Protein AF-A0A5F0D5I5-F1 (afdb_monomer)

InterPro domains:
  IPR010488 Zeta toxin domain [PF06414] (68-111)
  IPR027417 P-loop containing nucleoside triphosphate hydrolase [G3DSA:3.40.50.300] (44-145)
  IPR027417 P-loop containing nucleoside triphosphate hydrolase [SSF52540] (70-134)

Sequence (168 aa):
MTPDEMERHESHLSAFSRSGGSLRADAPNATVNNPAWFIDGDLTFERQQFHARVRAEFREEQPNVLTDRKAIVLAGPPGAGKSTVLSQVIAAAGGSADQWRVIDADHFKDVLLREAIADGTYCCTSPGVTMRSSRWVTMGRRVVVLVGGVIVTSGAACGRRLGRASSR

Solvent-accessible surface area (backbone atoms only — not comparable to full-atom values): 11153 Å² total; per-residue (Å²): 131,53,72,69,55,49,54,51,50,52,53,51,53,50,57,33,56,37,94,95,15,76,71,29,82,84,24,86,51,18,75,71,61,32,71,88,43,20,54,98,80,39,66,31,72,68,46,49,52,48,54,52,49,56,56,47,52,65,52,61,77,48,74,64,42,65,88,83,83,78,85,88,86,84,86,75,64,91,88,68,48,62,72,60,51,49,55,52,53,40,54,74,69,74,50,60,75,62,39,52,81,88,88,55,70,66,64,51,51,52,55,56,49,52,50,27,56,75,76,54,57,44,52,79,45,38,85,82,69,72,84,81,70,81,88,79,85,86,68,79,102,60,92,80,85,89,82,80,100,68,90,83,87,83,90,78,85,89,76,81,81,76,80,79,84,82,90,131

Secondary structure (DSSP, 8-state):
--HHHHHHHHHHHHHHHSTT-TTSTTSTTSGGG-TTTEETTEEPHHHHHHHHHHHHHHHHS-TT---S---------TTS-HHHHHHHHHHHTT--GGGS----HHHHHHHHHHHHHHSSTHHHH-TT-----------SS-----SSS------------PPPP---

Radius of gyration: 22.21 Å; Cα contacts (8 Å, |Δi|>4): 77; chains: 1; bounding box: 52×52×64 Å

pLDDT: mean 72.62, std 24.44, range [24.39, 96.69]

Organism: NCBI:txid1424661

Mean predicted aligned error: 14.27 Å

Structure (mmCIF, N/CA/C/O backbone):
data_AF-A0A5F0D5I5-F1
#
_entry.id   AF-A0A5F0D5I5-F1
#
loop_
_atom_site.group_PDB
_atom_site.id
_atom_site.type_symbol
_atom_site.label_atom_id
_atom_site.label_alt_id
_atom_site.label_comp_id
_atom_site.label_asym_id
_atom_site.label_entity_id
_atom_site.label_seq_id
_atom_site.pdbx_PDB_ins_code
_atom_site.Cartn_x
_atom_site.Cartn_y
_atom_site.Cartn_z
_atom_site.occupancy
_atom_site.B_iso_or_equiv
_atom_site.auth_seq_id
_atom_site.auth_comp_id
_atom_site.auth_asym_id
_atom_site.auth_atom_id
_atom_site.pdbx_PDB_model_num
ATOM 1 N N . MET A 1 1 ? 23.566 13.919 10.321 1.00 64.12 1 MET A N 1
ATOM 2 C CA . MET A 1 1 ? 23.524 14.436 8.947 1.00 64.12 1 MET A CA 1
ATOM 3 C C . MET A 1 1 ? 23.712 15.935 9.042 1.00 64.12 1 MET A C 1
ATOM 5 O O . MET A 1 1 ? 22.977 16.562 9.799 1.00 64.12 1 MET A O 1
ATOM 9 N N . THR A 1 2 ? 24.747 16.481 8.423 1.00 90.56 2 THR A N 1
ATOM 10 C CA . THR A 1 2 ? 24.987 17.928 8.396 1.00 90.56 2 THR A CA 1
ATOM 11 C C . THR A 1 2 ? 24.025 18.604 7.408 1.00 90.56 2 THR A C 1
ATOM 13 O O . THR A 1 2 ? 23.490 17.926 6.528 1.00 90.56 2 THR A O 1
ATOM 16 N N . PRO A 1 3 ? 23.792 19.922 7.519 1.00 86.06 3 PRO A N 1
ATOM 17 C CA . PRO A 1 3 ? 22.993 20.659 6.538 1.00 86.06 3 PRO A CA 1
ATOM 18 C C . PRO A 1 3 ? 23.479 20.454 5.091 1.00 86.06 3 PRO A C 1
ATOM 20 O O . PRO A 1 3 ? 22.668 20.197 4.208 1.00 86.06 3 PRO A O 1
ATOM 23 N N . ASP A 1 4 ? 24.795 20.433 4.868 1.00 85.69 4 ASP A N 1
ATOM 24 C CA . ASP A 1 4 ? 25.390 20.198 3.544 1.00 85.69 4 ASP A CA 1
ATOM 25 C C . ASP A 1 4 ? 25.133 18.774 3.018 1.00 85.69 4 ASP A C 1
ATOM 27 O O . ASP A 1 4 ? 24.964 18.554 1.817 1.00 85.69 4 ASP A O 1
ATOM 31 N N . GLU A 1 5 ? 25.108 17.775 3.908 1.00 85.69 5 GLU A N 1
ATOM 32 C CA . GLU A 1 5 ? 24.743 16.399 3.553 1.00 85.69 5 GLU A CA 1
ATOM 33 C C . GLU A 1 5 ? 23.262 16.298 3.173 1.00 85.69 5 GLU A C 1
ATOM 35 O O . GLU A 1 5 ? 22.931 15.588 2.220 1.00 85.69 5 GLU A O 1
ATOM 40 N N . MET A 1 6 ? 22.385 17.027 3.875 1.00 84.56 6 MET A N 1
ATOM 41 C CA . MET A 1 6 ? 20.960 17.112 3.542 1.00 84.56 6 MET A CA 1
ATOM 42 C C . MET A 1 6 ? 20.754 17.777 2.178 1.00 84.56 6 MET A C 1
ATOM 44 O O . MET A 1 6 ? 20.078 17.205 1.329 1.00 84.56 6 MET A O 1
ATOM 48 N N . GLU A 1 7 ? 21.397 18.917 1.920 1.00 87.56 7 GLU A N 1
ATOM 49 C CA . GLU A 1 7 ? 21.276 19.642 0.647 1.00 87.56 7 GLU A CA 1
ATOM 50 C C . GLU A 1 7 ? 21.795 18.815 -0.541 1.00 87.56 7 GLU A C 1
ATOM 52 O O . GLU A 1 7 ? 21.170 18.762 -1.607 1.00 87.56 7 GLU A O 1
ATOM 57 N N . ARG A 1 8 ? 22.907 18.089 -0.360 1.00 84.31 8 ARG A N 1
ATOM 58 C CA . ARG A 1 8 ? 23.405 17.140 -1.369 1.00 84.31 8 ARG A CA 1
ATOM 59 C C . ARG A 1 8 ? 22.439 15.983 -1.593 1.00 84.31 8 ARG A C 1
ATOM 61 O O . ARG A 1 8 ? 22.241 15.575 -2.739 1.00 84.31 8 ARG A O 1
ATOM 68 N N . HIS A 1 9 ? 21.854 15.442 -0.526 1.00 81.81 9 HIS A N 1
ATOM 69 C CA . HIS A 1 9 ? 20.882 14.357 -0.619 1.00 81.81 9 HIS A CA 1
ATOM 70 C C . HIS A 1 9 ? 19.618 14.801 -1.364 1.00 81.81 9 HIS A C 1
ATOM 72 O O . HIS A 1 9 ? 19.205 14.135 -2.314 1.00 81.81 9 HIS A O 1
ATOM 78 N N . GLU A 1 10 ? 19.061 15.957 -1.005 1.00 85.56 10 GLU A N 1
ATOM 79 C CA . GLU A 1 10 ? 17.908 16.559 -1.676 1.00 85.56 10 GLU A CA 1
ATOM 80 C C . GLU A 1 10 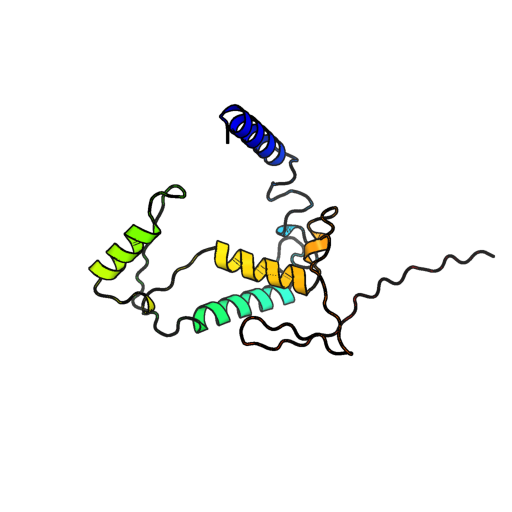? 18.200 16.851 -3.149 1.00 85.56 10 GLU A C 1
ATOM 82 O O . GLU A 1 10 ? 17.404 16.496 -4.020 1.00 85.56 10 GLU A O 1
ATOM 87 N N . SER A 1 11 ? 19.372 17.416 -3.452 1.00 84.81 11 SER A N 1
ATOM 88 C CA . SER A 1 11 ? 19.800 17.682 -4.829 1.00 84.81 11 SER A CA 1
ATOM 89 C C . SER A 1 11 ? 19.894 16.400 -5.661 1.00 84.81 11 SER A C 1
ATOM 91 O O . SER A 1 11 ? 19.421 16.366 -6.801 1.00 84.81 11 SER A O 1
ATOM 93 N N . HIS A 1 12 ? 20.443 15.318 -5.096 1.00 83.88 12 HIS A N 1
ATOM 94 C CA . HIS A 1 12 ? 20.491 14.012 -5.759 1.00 83.88 12 HIS A CA 1
ATOM 95 C C . HIS A 1 12 ? 19.097 13.414 -5.982 1.00 83.88 12 HIS A C 1
ATOM 97 O O . HIS A 1 12 ? 18.797 12.970 -7.091 1.00 83.88 12 HIS A O 1
ATOM 103 N N . LEU A 1 13 ? 18.227 13.418 -4.968 1.00 84.75 13 LEU A N 1
ATOM 104 C CA . LEU A 1 13 ? 16.860 12.905 -5.104 1.00 84.75 13 LEU A CA 1
ATOM 105 C C . LEU A 1 13 ? 16.042 13.717 -6.113 1.00 84.75 13 LEU A C 1
ATOM 107 O O . LEU A 1 13 ? 15.300 13.144 -6.915 1.00 84.75 13 LEU A O 1
ATOM 111 N N . SER A 1 14 ? 16.221 15.040 -6.121 1.00 83.94 14 SER A N 1
ATOM 112 C CA . SER A 1 14 ? 15.614 15.937 -7.103 1.00 83.94 14 SER A CA 1
ATOM 113 C C . SER A 1 14 ? 16.050 15.564 -8.518 1.00 83.94 14 SER A C 1
ATOM 115 O O . SER A 1 14 ? 15.203 15.419 -9.398 1.00 83.94 14 SER A O 1
ATOM 117 N N . ALA A 1 15 ? 17.346 15.316 -8.741 1.00 83.62 15 ALA A N 1
ATOM 118 C CA . ALA A 1 15 ? 17.860 14.899 -10.044 1.00 83.62 15 ALA A CA 1
ATOM 119 C C . ALA A 1 15 ? 17.232 13.582 -10.538 1.00 83.62 15 ALA A C 1
ATOM 121 O O . ALA A 1 15 ? 16.806 13.515 -11.690 1.00 83.62 15 ALA A O 1
ATOM 122 N N . PHE A 1 16 ? 17.094 12.571 -9.674 1.00 81.75 16 PHE A N 1
ATOM 123 C CA . PHE A 1 16 ? 16.455 11.296 -10.033 1.00 81.75 16 PHE A CA 1
ATOM 124 C C . PHE A 1 16 ? 14.938 11.387 -10.253 1.00 81.75 16 PHE A C 1
ATOM 126 O O . PHE A 1 16 ? 14.369 10.529 -10.929 1.00 81.75 16 PHE A O 1
ATOM 133 N N . SER A 1 17 ? 14.290 12.414 -9.700 1.00 81.75 17 SER A N 1
ATOM 134 C CA . SER A 1 17 ? 12.836 12.620 -9.783 1.00 81.75 17 SER A CA 1
ATOM 135 C C . SER A 1 17 ? 12.406 13.531 -10.945 1.00 81.75 17 SER A C 1
ATOM 137 O O . SER A 1 17 ? 11.215 13.615 -11.259 1.00 81.75 17 SER A O 1
ATOM 139 N N . ARG A 1 18 ? 13.353 14.228 -11.595 1.00 83.25 18 ARG A N 1
ATOM 140 C CA . ARG A 1 18 ? 13.094 15.080 -12.773 1.00 83.25 18 ARG A CA 1
ATOM 141 C C . ARG A 1 18 ? 12.584 14.265 -13.965 1.00 83.25 18 ARG A C 1
ATOM 143 O O . ARG A 1 18 ? 12.685 13.042 -13.995 1.00 83.25 18 ARG A O 1
ATOM 150 N N . SER A 1 19 ? 12.020 14.952 -14.960 1.00 73.12 19 SER A N 1
ATOM 151 C CA . SER A 1 19 ? 11.595 14.326 -16.222 1.00 73.12 19 SER A CA 1
ATOM 152 C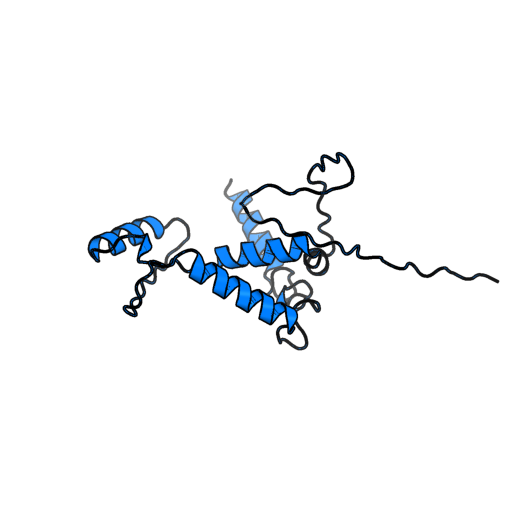 C . SER A 1 19 ? 12.753 13.545 -16.859 1.00 73.12 19 SER A C 1
ATOM 154 O O . SER A 1 19 ? 13.863 14.068 -16.949 1.00 73.12 19 SER A O 1
ATOM 156 N N . GLY A 1 20 ? 12.505 12.289 -17.244 1.00 72.62 20 GLY A N 1
ATOM 157 C CA . GLY A 1 20 ? 13.538 11.352 -17.711 1.00 72.62 20 GLY A CA 1
ATOM 158 C C . GLY A 1 20 ? 14.397 10.710 -16.608 1.00 72.62 20 GLY A C 1
ATOM 159 O O . GLY A 1 20 ? 15.278 9.911 -16.916 1.00 72.62 20 GLY A O 1
ATOM 160 N N . GLY A 1 21 ? 14.159 11.041 -15.336 1.00 78.62 21 GLY A N 1
ATOM 161 C CA . GLY A 1 21 ? 14.836 10.456 -14.180 1.00 78.62 21 GLY A CA 1
ATOM 162 C C . GLY A 1 21 ? 14.340 9.048 -13.826 1.00 78.62 21 GLY A C 1
ATOM 163 O O . GLY A 1 21 ? 13.209 8.668 -14.127 1.00 78.62 21 GLY A O 1
ATOM 164 N N . SER A 1 22 ? 15.193 8.262 -13.163 1.00 81.94 22 SER A N 1
ATOM 165 C CA . SER A 1 22 ? 14.977 6.831 -12.892 1.00 81.94 22 SER A CA 1
ATOM 166 C C . SER A 1 22 ? 13.993 6.510 -11.762 1.00 81.94 22 SER A C 1
ATOM 168 O O . SER A 1 22 ? 13.621 5.348 -11.609 1.00 81.94 22 SER A O 1
ATOM 170 N N . LEU A 1 23 ? 13.580 7.499 -10.959 1.00 82.88 23 LEU A N 1
ATOM 171 C CA . LEU A 1 23 ? 12.587 7.323 -9.886 1.00 82.88 23 LEU A CA 1
ATOM 172 C C . LEU A 1 23 ? 11.171 7.719 -10.313 1.00 82.88 23 LEU A C 1
ATOM 174 O O . LEU A 1 23 ? 10.266 7.827 -9.483 1.00 82.88 23 LEU A O 1
ATOM 178 N N . ARG A 1 24 ? 10.962 7.955 -11.606 1.00 84.25 24 ARG A N 1
ATOM 179 C CA . ARG A 1 24 ? 9.648 8.298 -12.125 1.00 84.25 24 ARG A CA 1
ATOM 180 C C . ARG A 1 24 ? 8.762 7.075 -12.347 1.00 84.25 24 ARG A C 1
ATOM 182 O O . ARG A 1 24 ? 9.232 5.994 -12.681 1.00 84.25 24 ARG A O 1
ATOM 189 N N . ALA A 1 25 ? 7.453 7.284 -12.219 1.00 81.00 25 ALA A N 1
ATOM 190 C CA . ALA A 1 25 ? 6.446 6.245 -12.439 1.00 81.00 25 ALA A CA 1
ATOM 191 C C . ALA A 1 25 ? 6.397 5.738 -13.894 1.00 81.00 25 ALA A C 1
ATOM 193 O O . ALA A 1 25 ? 5.967 4.616 -14.128 1.00 81.00 25 ALA A O 1
ATOM 194 N N . ASP A 1 26 ? 6.846 6.553 -14.849 1.00 82.06 26 ASP A N 1
ATOM 195 C CA . ASP A 1 26 ? 6.948 6.246 -16.278 1.00 82.06 26 ASP A CA 1
ATOM 196 C C . ASP A 1 26 ? 8.374 5.864 -16.717 1.00 82.06 26 ASP A C 1
ATOM 198 O O . ASP A 1 26 ? 8.620 5.656 -17.904 1.00 82.06 26 ASP A O 1
ATOM 202 N N . ALA A 1 27 ? 9.327 5.752 -15.783 1.00 84.88 27 ALA A N 1
ATOM 203 C CA . ALA A 1 27 ? 10.696 5.368 -16.108 1.00 84.88 27 ALA A CA 1
ATOM 204 C C . ALA A 1 27 ? 10.761 3.926 -16.661 1.00 84.88 27 ALA A C 1
ATOM 206 O O . ALA A 1 27 ? 9.961 3.078 -16.259 1.00 84.88 27 ALA A O 1
ATOM 207 N N . PRO A 1 28 ? 11.735 3.581 -17.526 1.00 83.06 28 PRO A N 1
ATOM 208 C CA . PRO A 1 28 ? 11.836 2.235 -18.108 1.00 83.06 28 PRO A CA 1
ATOM 209 C C . PRO A 1 28 ? 11.911 1.097 -17.077 1.00 83.06 28 PRO A C 1
ATOM 211 O O . PRO A 1 28 ? 11.488 -0.021 -17.347 1.00 83.06 28 PRO A O 1
ATOM 214 N N . ASN A 1 29 ? 12.444 1.387 -15.890 1.00 82.00 29 ASN A N 1
ATOM 215 C CA . ASN A 1 29 ? 12.595 0.472 -14.760 1.00 82.00 29 ASN A CA 1
ATOM 216 C C . ASN A 1 29 ? 11.433 0.539 -13.749 1.00 82.00 29 ASN A C 1
ATOM 218 O O . ASN A 1 29 ? 11.498 -0.100 -12.698 1.00 82.00 29 ASN A O 1
ATOM 222 N N . ALA A 1 30 ? 10.384 1.315 -14.027 1.00 86.12 30 ALA A N 1
ATOM 223 C CA . ALA A 1 30 ? 9.202 1.361 -13.181 1.00 86.12 30 ALA A CA 1
ATOM 224 C C . ALA A 1 30 ? 8.505 -0.008 -13.152 1.00 86.12 30 ALA A C 1
ATOM 226 O O . ALA A 1 30 ? 8.383 -0.686 -14.169 1.00 86.12 30 ALA A O 1
ATOM 227 N N . THR A 1 31 ? 7.985 -0.392 -11.985 1.00 87.31 31 THR A N 1
ATOM 228 C CA . THR A 1 31 ? 7.259 -1.656 -11.757 1.00 87.31 31 THR A CA 1
ATOM 229 C C . THR A 1 31 ? 6.152 -1.913 -12.783 1.00 87.31 31 THR A C 1
ATOM 231 O O . THR A 1 31 ? 5.965 -3.052 -13.203 1.00 87.31 31 THR A O 1
ATOM 234 N N . VAL A 1 32 ? 5.443 -0.861 -13.206 1.00 88.31 32 VAL A N 1
ATOM 235 C CA . VAL A 1 32 ? 4.355 -0.934 -14.200 1.00 88.31 32 VAL A CA 1
ATOM 236 C C . VAL A 1 32 ? 4.835 -1.302 -15.605 1.00 88.31 32 VAL A C 1
ATOM 238 O O . VAL A 1 32 ? 4.047 -1.775 -16.410 1.00 88.31 32 VAL A O 1
ATOM 241 N N . ASN A 1 33 ? 6.129 -1.135 -15.884 1.00 87.94 33 ASN A N 1
ATOM 242 C CA . ASN A 1 33 ? 6.753 -1.488 -17.155 1.00 87.94 33 ASN A CA 1
ATOM 243 C C . ASN A 1 33 ? 7.372 -2.896 -17.133 1.00 87.94 33 ASN A C 1
ATOM 245 O O . ASN A 1 33 ? 8.008 -3.298 -18.105 1.00 87.94 33 ASN A O 1
ATOM 249 N N . ASN A 1 34 ? 7.217 -3.663 -16.044 1.00 88.88 34 ASN A N 1
ATOM 250 C CA . ASN A 1 34 ? 7.701 -5.040 -15.989 1.00 88.88 34 ASN A CA 1
ATOM 251 C C . ASN A 1 34 ? 6.776 -5.969 -16.799 1.00 88.88 34 ASN A C 1
ATOM 253 O O . ASN A 1 34 ? 5.656 -6.227 -16.347 1.00 88.88 34 ASN A O 1
ATOM 257 N N . PRO A 1 35 ? 7.240 -6.558 -17.918 1.00 88.81 35 PRO A N 1
ATOM 258 C CA . PRO A 1 35 ? 6.405 -7.398 -18.776 1.00 88.81 35 PRO A CA 1
ATOM 259 C C . PRO A 1 35 ? 5.966 -8.713 -18.116 1.00 88.81 35 PRO A C 1
ATOM 261 O O . PRO A 1 35 ? 5.018 -9.345 -18.571 1.00 88.81 35 PRO A O 1
ATOM 264 N N . ALA A 1 36 ? 6.631 -9.146 -17.037 1.00 89.44 36 ALA A N 1
ATOM 265 C CA . ALA A 1 36 ? 6.183 -10.300 -16.257 1.00 89.44 36 ALA A CA 1
ATOM 266 C C . ALA A 1 36 ? 4.906 -9.997 -15.448 1.00 89.44 36 ALA A C 1
ATOM 268 O O . ALA A 1 36 ? 4.164 -10.907 -15.077 1.00 89.44 36 ALA A O 1
ATOM 269 N N . TRP A 1 37 ? 4.652 -8.722 -15.145 1.00 92.81 37 TRP A N 1
ATOM 270 C CA . TRP A 1 37 ? 3.558 -8.294 -14.273 1.00 92.81 37 TRP A CA 1
ATOM 271 C C . TRP A 1 37 ? 2.481 -7.504 -15.014 1.00 92.81 37 TRP A C 1
ATOM 273 O O . TRP A 1 37 ? 1.318 -7.582 -14.616 1.00 92.81 37 TRP A O 1
ATOM 283 N N . PHE A 1 38 ? 2.852 -6.784 -16.075 1.00 92.75 38 PHE A N 1
ATOM 284 C CA . PHE A 1 38 ? 1.967 -5.920 -16.849 1.00 92.75 38 PHE A CA 1
ATOM 285 C C . PHE A 1 38 ? 2.128 -6.142 -18.356 1.00 92.75 38 PHE A C 1
ATOM 287 O O . PHE A 1 38 ? 3.245 -6.265 -18.852 1.00 92.75 38 PHE A O 1
ATOM 294 N N . ILE A 1 39 ? 1.015 -6.150 -19.088 1.00 92.62 39 ILE A N 1
ATOM 295 C CA . ILE A 1 39 ? 0.961 -6.162 -20.555 1.00 92.62 39 ILE A CA 1
ATOM 296 C C . ILE A 1 39 ? -0.015 -5.061 -20.963 1.00 92.62 39 ILE A C 1
ATOM 298 O O . ILE A 1 39 ? -1.139 -5.037 -20.475 1.00 92.62 39 ILE A O 1
ATOM 302 N N . ASP A 1 40 ? 0.434 -4.125 -21.799 1.00 90.12 40 ASP A N 1
ATOM 303 C CA . ASP A 1 40 ? -0.365 -2.979 -22.263 1.00 90.12 40 ASP A CA 1
ATOM 304 C C . ASP A 1 40 ? -1.013 -2.152 -21.129 1.00 90.12 40 ASP A C 1
ATOM 306 O O . ASP A 1 40 ? -2.064 -1.541 -21.292 1.00 90.12 40 ASP A O 1
ATOM 310 N N . GLY A 1 41 ? -0.356 -2.111 -19.962 1.00 88.38 41 GLY A N 1
ATOM 311 C CA . GLY A 1 41 ? -0.824 -1.401 -18.764 1.00 88.38 41 GLY A CA 1
ATOM 312 C C . GLY A 1 41 ? -1.738 -2.222 -17.848 1.00 88.38 41 GLY A C 1
ATOM 313 O O . GLY A 1 41 ? -1.948 -1.830 -16.698 1.00 88.38 41 GLY A O 1
ATOM 314 N N . ASP A 1 42 ? -2.207 -3.384 -18.298 1.00 93.88 42 ASP A N 1
ATOM 315 C CA . ASP A 1 42 ? -3.039 -4.291 -17.516 1.00 93.88 42 ASP A CA 1
ATOM 316 C C . ASP A 1 42 ? -2.208 -5.355 -16.799 1.00 93.88 42 ASP A C 1
ATOM 318 O O . ASP A 1 42 ? -1.175 -5.812 -17.284 1.00 93.88 42 ASP A O 1
ATOM 322 N N . LEU A 1 43 ? -2.677 -5.792 -15.627 1.00 94.62 43 LEU A N 1
ATOM 323 C CA . LEU A 1 43 ? -2.043 -6.884 -14.890 1.00 94.62 43 LEU A CA 1
ATOM 324 C C . LEU A 1 43 ? -2.154 -8.198 -15.669 1.00 94.62 43 LEU A C 1
ATOM 326 O O . LEU A 1 43 ? -3.245 -8.574 -16.105 1.00 94.62 43 LEU A O 1
ATOM 330 N N . THR A 1 44 ? -1.068 -8.968 -15.719 1.00 94.25 44 THR A N 1
ATOM 331 C CA . THR A 1 44 ? -1.127 -10.357 -16.195 1.00 94.25 44 THR A CA 1
ATOM 332 C C . THR A 1 44 ? -2.072 -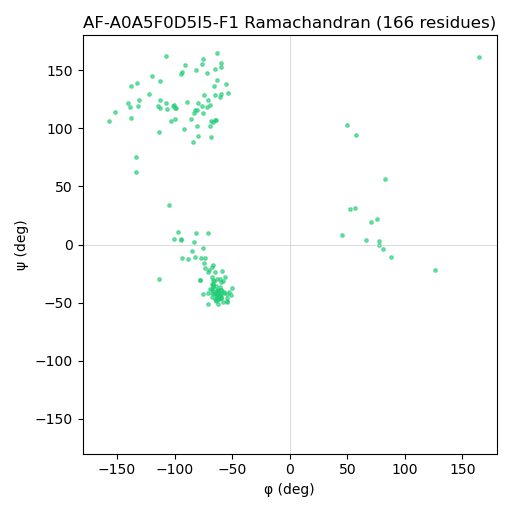11.187 -15.322 1.00 94.25 44 THR A C 1
ATOM 334 O O . THR A 1 44 ? -2.255 -10.911 -14.133 1.00 94.25 44 THR A O 1
ATOM 337 N N . PHE A 1 45 ? -2.671 -12.238 -15.888 1.00 95.44 45 PHE A N 1
ATOM 338 C CA . PHE A 1 45 ? -3.591 -13.115 -15.154 1.00 95.44 45 PHE A CA 1
ATOM 339 C C . PHE A 1 45 ? -2.964 -13.685 -13.869 1.00 95.44 45 PHE A C 1
ATOM 341 O O . PHE A 1 45 ? -3.587 -13.678 -12.807 1.00 95.44 45 PHE A O 1
ATOM 348 N N . GLU A 1 46 ? -1.704 -14.119 -13.938 1.00 92.56 46 GLU A N 1
ATOM 349 C CA . GLU A 1 46 ? -0.960 -14.622 -12.779 1.00 92.56 46 GLU A CA 1
ATOM 350 C C . GLU A 1 46 ? -0.795 -13.546 -11.701 1.00 92.56 46 GLU A C 1
ATOM 352 O O . GLU A 1 46 ? -1.042 -13.804 -10.519 1.00 92.56 46 GLU A O 1
ATOM 357 N N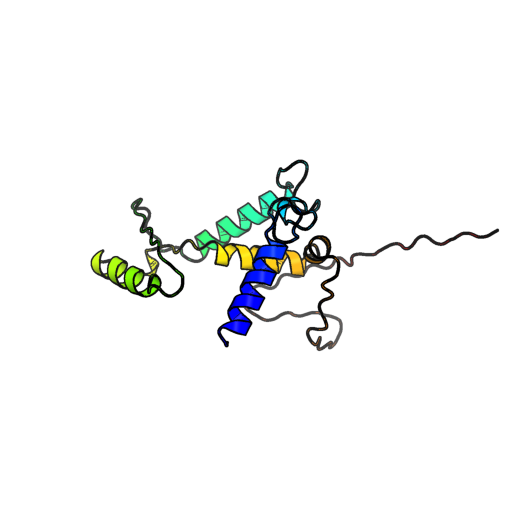 . ARG A 1 47 ? -0.471 -12.309 -12.098 1.00 94.44 47 ARG A N 1
ATOM 358 C CA . ARG A 1 47 ? -0.341 -11.189 -11.162 1.00 94.44 47 ARG A CA 1
ATOM 359 C C . ARG A 1 47 ? -1.681 -10.807 -10.533 1.00 94.44 47 ARG A C 1
ATOM 361 O O . ARG A 1 47 ? -1.724 -10.500 -9.341 1.00 94.44 47 ARG A O 1
ATOM 368 N N . GLN A 1 48 ? -2.781 -10.875 -11.284 1.00 96.19 48 GLN A N 1
ATOM 369 C CA . GLN A 1 48 ? -4.129 -10.666 -10.747 1.00 96.19 48 GLN A CA 1
ATOM 370 C C . GLN A 1 48 ? -4.486 -11.713 -9.688 1.00 96.19 48 GLN A C 1
ATOM 372 O O . GLN A 1 48 ? -4.973 -11.349 -8.613 1.00 96.19 48 GLN A O 1
ATOM 377 N N . GLN A 1 49 ? -4.210 -12.993 -9.958 1.00 96.56 49 GLN A N 1
ATOM 378 C CA . GLN A 1 49 ? -4.432 -14.070 -8.992 1.00 96.56 49 GLN A CA 1
ATOM 379 C C . GLN A 1 49 ? -3.569 -13.903 -7.742 1.00 96.56 49 GLN A C 1
ATOM 381 O O . GLN A 1 49 ? -4.072 -14.037 -6.626 1.00 96.56 49 GLN A O 1
ATOM 386 N N . PHE A 1 50 ? -2.296 -13.537 -7.905 1.00 95.06 50 PHE A N 1
ATOM 387 C CA . PHE A 1 50 ? -1.423 -13.217 -6.779 1.00 95.06 50 PHE A CA 1
ATOM 388 C C . PHE A 1 50 ? -1.989 -12.072 -5.932 1.00 95.06 50 PHE A C 1
ATOM 390 O O . PHE A 1 50 ? -2.148 -12.222 -4.723 1.00 95.06 50 PHE A O 1
ATOM 397 N N . HIS A 1 51 ? -2.384 -10.955 -6.551 1.00 95.38 51 HIS A N 1
ATOM 398 C CA . HIS A 1 51 ? -3.000 -9.844 -5.825 1.00 95.38 51 HIS A CA 1
ATOM 399 C C . HIS A 1 51 ? -4.301 -10.266 -5.119 1.00 95.38 51 HIS A C 1
ATOM 401 O O . HIS A 1 51 ? -4.588 -9.788 -4.022 1.00 95.38 51 HIS A O 1
ATOM 407 N N . ALA A 1 52 ? -5.104 -11.147 -5.725 1.00 96.69 52 ALA A N 1
ATOM 408 C CA . ALA A 1 52 ? -6.311 -11.681 -5.098 1.00 96.69 52 ALA A CA 1
ATOM 409 C C . ALA A 1 52 ? -5.992 -12.518 -3.853 1.00 96.69 52 ALA A C 1
ATOM 411 O O . ALA A 1 52 ? -6.650 -12.324 -2.829 1.00 96.69 52 ALA A O 1
ATOM 412 N N . ARG A 1 53 ? -4.960 -13.367 -3.924 1.00 96.44 53 ARG A N 1
ATOM 413 C CA . ARG A 1 53 ? -4.464 -14.168 -2.800 1.00 96.44 53 ARG A CA 1
ATOM 414 C C . ARG A 1 53 ? -3.951 -13.292 -1.658 1.00 96.44 53 ARG A C 1
ATOM 416 O O . ARG A 1 53 ? -4.459 -13.416 -0.553 1.00 96.44 53 ARG A O 1
ATOM 423 N N . VAL A 1 54 ? -3.074 -12.325 -1.939 1.00 95.12 54 VAL A N 1
ATOM 424 C CA . VAL A 1 54 ? -2.549 -11.388 -0.922 1.00 95.12 54 VAL A CA 1
ATOM 425 C C . VAL A 1 54 ? -3.681 -10.635 -0.217 1.00 95.12 54 VAL A C 1
ATOM 427 O O . VAL A 1 54 ? -3.667 -10.458 0.998 1.00 95.12 54 VAL A O 1
ATOM 430 N N . ARG A 1 55 ? -4.711 -10.207 -0.962 1.00 94.31 55 ARG A N 1
ATOM 431 C CA . ARG A 1 55 ? -5.892 -9.569 -0.360 1.00 94.31 55 ARG A CA 1
ATOM 432 C C . ARG A 1 55 ? -6.709 -10.523 0.509 1.00 94.31 55 ARG A C 1
ATOM 434 O O . ARG A 1 55 ? -7.353 -10.049 1.438 1.00 94.31 55 ARG A O 1
ATOM 441 N N . ALA A 1 56 ? -6.786 -11.805 0.161 1.00 94.62 56 ALA A N 1
ATOM 442 C CA . ALA A 1 56 ? -7.498 -12.801 0.956 1.00 94.62 56 ALA A CA 1
ATOM 443 C C . ALA A 1 56 ? -6.744 -13.089 2.259 1.00 94.62 56 ALA A C 1
ATOM 445 O O . ALA A 1 56 ? -7.322 -12.893 3.322 1.00 94.62 56 ALA A O 1
ATOM 446 N N . GLU A 1 57 ? -5.447 -13.391 2.170 1.00 93.88 57 GLU A N 1
ATOM 447 C CA . GLU A 1 57 ? -4.561 -13.632 3.317 1.00 93.88 57 GLU A CA 1
ATOM 448 C C . GLU A 1 57 ? -4.595 -12.454 4.303 1.00 93.88 57 GLU A C 1
ATOM 450 O O . GLU A 1 57 ? -4.898 -12.633 5.479 1.00 93.88 57 GLU A O 1
ATOM 455 N N . PHE A 1 58 ? -4.453 -11.219 3.809 1.00 92.44 58 PHE A N 1
ATOM 456 C CA . PHE A 1 58 ? -4.549 -10.014 4.642 1.00 92.44 58 PHE A CA 1
ATOM 457 C C . PHE A 1 58 ? -5.895 -9.875 5.379 1.00 92.44 58 PHE A C 1
ATOM 459 O O . PHE A 1 58 ? -5.975 -9.300 6.465 1.00 92.44 58 PHE A O 1
ATOM 466 N N . ARG A 1 59 ? -6.993 -10.372 4.793 1.00 90.56 59 ARG A N 1
ATOM 467 C CA . ARG A 1 59 ? -8.299 -10.371 5.468 1.00 90.56 59 ARG A CA 1
ATOM 468 C C . ARG A 1 59 ? -8.419 -11.484 6.505 1.00 90.56 59 ARG A C 1
ATOM 470 O O . ARG A 1 59 ? -9.153 -11.290 7.472 1.00 90.56 59 ARG A O 1
ATOM 477 N N . GLU A 1 60 ? -7.749 -12.608 6.296 1.00 91.44 60 GLU A N 1
ATOM 478 C CA . GLU A 1 60 ? -7.769 -13.774 7.182 1.00 91.44 60 GLU A CA 1
ATOM 479 C C . GLU A 1 60 ? -6.885 -13.580 8.420 1.00 91.44 60 GLU A C 1
ATOM 481 O O . GLU A 1 60 ? -7.247 -14.051 9.494 1.00 91.44 60 GLU A O 1
ATOM 486 N N . GLU A 1 61 ? -5.793 -12.814 8.316 1.00 88.81 61 GLU A N 1
ATOM 487 C CA . GLU A 1 61 ? -4.887 -12.490 9.434 1.00 88.81 61 GLU A CA 1
ATOM 488 C C . GLU A 1 61 ? -5.570 -11.767 10.608 1.00 88.81 61 GLU A C 1
ATOM 490 O O . GLU A 1 61 ? -5.075 -11.793 11.734 1.00 88.81 61 GLU A O 1
ATOM 495 N N . GLN A 1 62 ? -6.705 -11.104 10.365 1.00 85.06 62 GLN A N 1
ATOM 496 C CA . GLN A 1 62 ? -7.433 -10.331 11.375 1.00 85.06 62 GLN A CA 1
ATOM 497 C C . GLN A 1 62 ? -8.933 -10.660 11.326 1.00 85.06 62 GLN A C 1
ATOM 499 O O . GLN A 1 62 ? -9.716 -9.856 10.809 1.00 85.06 62 GLN A O 1
ATOM 504 N N . PRO A 1 63 ? -9.361 -11.831 11.829 1.00 84.69 63 PRO A N 1
ATOM 505 C CA . PRO A 1 63 ? -10.741 -12.299 11.687 1.00 84.69 63 PRO A CA 1
ATOM 506 C C . PRO A 1 63 ? -11.742 -11.549 12.581 1.00 84.69 63 PRO A C 1
ATOM 508 O O . PRO A 1 63 ? -12.934 -11.546 12.287 1.00 84.69 63 PRO A O 1
ATOM 511 N N . ASN A 1 64 ? -11.273 -10.882 13.640 1.00 87.81 64 ASN A N 1
ATOM 512 C CA . ASN A 1 64 ? -12.120 -10.211 14.637 1.00 87.81 64 ASN A CA 1
ATOM 513 C C . ASN A 1 64 ? -12.577 -8.798 14.227 1.00 87.81 64 ASN A C 1
ATOM 515 O O . ASN A 1 64 ? -13.253 -8.118 15.001 1.00 87.81 64 ASN A O 1
ATOM 519 N N . VAL A 1 65 ? -12.208 -8.340 13.027 1.00 88.06 65 VAL A N 1
ATOM 520 C CA . VAL A 1 65 ? -12.500 -6.982 12.554 1.00 88.06 65 VAL A CA 1
ATOM 521 C C . VAL A 1 65 ? -14.005 -6.782 12.394 1.00 88.06 65 VAL A C 1
ATOM 523 O O . VAL A 1 65 ? -14.686 -7.554 11.715 1.00 88.06 65 VAL A O 1
ATOM 526 N N . LEU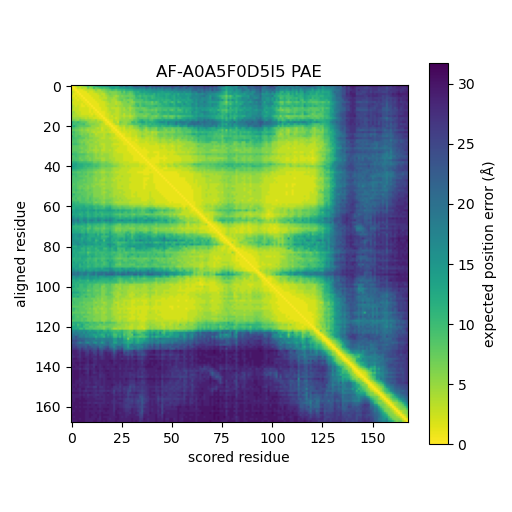 A 1 66 ? -14.526 -5.708 12.988 1.00 86.31 66 LEU A N 1
ATOM 527 C CA . LEU A 1 66 ? -15.947 -5.381 12.918 1.00 86.31 66 LEU A CA 1
ATOM 528 C C . LEU A 1 66 ? -16.343 -4.894 11.516 1.00 86.31 66 LEU A C 1
ATOM 530 O O . LEU A 1 66 ? -15.585 -4.233 10.810 1.00 86.31 66 LEU A O 1
ATOM 534 N N . THR A 1 67 ? -17.578 -5.195 11.114 1.00 83.75 67 THR A N 1
ATOM 535 C CA . THR A 1 67 ? -18.167 -4.798 9.819 1.00 83.75 67 THR A CA 1
ATOM 536 C C . THR A 1 67 ? -19.175 -3.652 9.964 1.00 83.75 67 THR A C 1
ATOM 538 O O . THR A 1 67 ? -20.141 -3.542 9.213 1.00 83.75 67 THR A O 1
ATOM 541 N N . ASP A 1 68 ? -18.930 -2.747 10.911 1.00 84.62 68 ASP A N 1
ATOM 542 C CA . ASP A 1 68 ? -19.803 -1.611 11.238 1.00 84.62 68 ASP A CA 1
ATOM 543 C C . ASP A 1 68 ? -19.643 -0.396 10.295 1.00 84.62 68 ASP A C 1
ATOM 545 O O . ASP A 1 68 ? -20.216 0.666 10.540 1.00 84.62 68 ASP A O 1
ATOM 549 N N . ARG A 1 69 ? -18.903 -0.571 9.187 1.00 84.06 69 ARG A N 1
ATOM 550 C CA . ARG A 1 69 ? -18.640 0.425 8.127 1.00 84.06 69 ARG A CA 1
ATOM 551 C C . ARG A 1 69 ? -18.008 1.728 8.633 1.00 84.06 69 ARG A C 1
ATOM 553 O O . ARG A 1 69 ? -18.219 2.783 8.035 1.00 84.06 69 ARG A O 1
ATOM 560 N N . LYS A 1 70 ? -17.208 1.665 9.697 1.00 86.50 70 LYS A N 1
ATOM 561 C CA . LYS A 1 70 ? -16.425 2.807 10.182 1.00 86.50 70 LYS A CA 1
ATOM 562 C C . LYS A 1 70 ? -15.009 2.793 9.616 1.00 86.50 70 LYS A C 1
ATOM 564 O O . LYS A 1 70 ? -14.416 1.740 9.405 1.00 86.50 70 LYS A O 1
ATOM 569 N N . ALA A 1 71 ? -14.460 3.983 9.395 1.00 87.94 71 ALA A N 1
ATOM 570 C CA . ALA A 1 71 ? -13.078 4.166 8.976 1.00 87.94 71 ALA A CA 1
ATOM 571 C C . ALA A 1 71 ? -12.455 5.340 9.732 1.00 87.94 71 ALA A C 1
ATOM 573 O O . ALA A 1 71 ? -13.070 6.396 9.873 1.00 87.94 71 ALA A O 1
ATOM 574 N N . ILE A 1 72 ? -11.221 5.150 10.195 1.00 87.00 72 ILE A N 1
ATOM 575 C CA . ILE A 1 72 ? -10.388 6.201 10.781 1.00 87.00 72 ILE A CA 1
ATOM 576 C C . ILE A 1 72 ? -9.299 6.509 9.758 1.00 87.00 72 ILE A C 1
ATOM 578 O O . ILE A 1 72 ? -8.538 5.622 9.375 1.00 87.00 72 ILE A O 1
ATOM 582 N N . VAL A 1 73 ? -9.224 7.762 9.312 1.00 88.44 73 VAL A N 1
ATOM 583 C CA . VAL A 1 73 ? -8.203 8.219 8.363 1.00 88.44 73 VAL A CA 1
ATOM 584 C C . VAL A 1 73 ? -7.308 9.223 9.073 1.00 88.44 73 VAL A C 1
ATOM 586 O O . VAL A 1 73 ? -7.778 10.260 9.535 1.00 88.44 73 VAL A O 1
ATOM 589 N N . LEU A 1 74 ? -6.016 8.911 9.164 1.00 86.94 74 LEU A N 1
ATOM 590 C CA . LEU A 1 74 ? -5.015 9.780 9.778 1.00 86.94 74 LEU A CA 1
ATOM 591 C C . LEU A 1 74 ? -4.047 10.280 8.711 1.00 86.94 74 LEU A C 1
ATOM 593 O O . LEU A 1 74 ? -3.402 9.491 8.024 1.00 86.94 74 LEU A O 1
ATOM 597 N N . ALA A 1 75 ? -3.912 11.599 8.614 1.00 86.19 75 ALA A N 1
ATOM 598 C CA . ALA A 1 75 ? -2.959 12.260 7.734 1.00 86.19 75 ALA A CA 1
ATOM 599 C C . ALA A 1 75 ? -1.996 13.117 8.560 1.00 86.19 75 ALA A C 1
ATOM 601 O O . ALA A 1 75 ? -2.365 13.687 9.583 1.00 86.19 75 ALA A O 1
ATOM 602 N N . GLY A 1 76 ? -0.741 13.192 8.128 1.00 82.62 76 GLY A N 1
ATOM 603 C CA . GLY A 1 76 ? 0.280 14.006 8.781 1.00 82.62 76 GLY A CA 1
ATOM 604 C C . GLY A 1 76 ? 1.689 13.621 8.335 1.00 82.62 76 GLY A C 1
ATOM 605 O O . GLY A 1 76 ? 1.878 12.507 7.827 1.00 82.62 76 GLY A O 1
ATOM 606 N N . PRO A 1 77 ? 2.687 14.495 8.539 1.00 82.19 77 PRO A N 1
ATOM 607 C CA . PRO A 1 77 ? 4.067 14.207 8.168 1.00 82.19 77 PRO A CA 1
ATOM 608 C C . PRO A 1 77 ? 4.607 12.960 8.899 1.00 82.19 77 PRO A C 1
ATOM 610 O O . PRO A 1 77 ? 4.063 12.546 9.938 1.00 82.19 77 PRO A O 1
ATOM 613 N N . PRO A 1 78 ? 5.629 12.280 8.352 1.00 78.06 78 PRO A N 1
ATOM 614 C CA . PRO A 1 78 ? 6.305 11.198 9.067 1.00 78.06 78 PRO A CA 1
ATOM 615 C C . PRO A 1 78 ? 6.804 11.713 10.426 1.00 78.06 78 PRO A C 1
ATOM 617 O O . PRO A 1 78 ? 7.247 12.850 10.540 1.00 78.06 78 PRO A O 1
ATOM 620 N N . GLY A 1 79 ? 6.652 10.909 11.479 1.00 76.44 79 GLY A N 1
ATOM 621 C CA . GLY A 1 79 ? 7.010 11.318 12.844 1.00 76.44 79 GLY A CA 1
ATOM 622 C C . GLY A 1 79 ? 5.981 12.188 13.585 1.00 76.44 79 GLY A C 1
ATOM 623 O O . GLY A 1 79 ? 6.151 12.409 14.776 1.00 76.44 79 GLY A O 1
ATOM 624 N N . ALA A 1 80 ? 4.868 12.601 12.963 1.00 82.69 80 ALA A N 1
ATOM 625 C CA . ALA A 1 80 ? 3.828 13.422 13.612 1.00 82.69 80 ALA A CA 1
ATOM 626 C C . ALA A 1 80 ? 2.976 12.699 14.684 1.00 82.69 80 ALA A C 1
ATOM 628 O O . ALA A 1 80 ? 1.943 13.212 15.100 1.00 82.69 80 ALA A O 1
ATOM 629 N N . GLY A 1 81 ? 3.349 11.481 15.096 1.00 82.75 81 GLY A N 1
ATOM 630 C CA . GLY A 1 81 ? 2.631 10.742 16.143 1.00 82.75 81 GLY A CA 1
ATOM 631 C C . GLY A 1 81 ? 1.302 10.107 15.715 1.00 82.75 81 GLY A C 1
ATOM 632 O O . GLY A 1 81 ? 0.478 9.796 16.570 1.00 82.75 81 GLY A O 1
ATOM 633 N N . LYS A 1 82 ? 1.086 9.869 14.412 1.00 86.81 82 LYS A N 1
ATOM 634 C CA . LYS A 1 82 ? -0.151 9.254 13.881 1.00 86.81 82 LYS A CA 1
ATOM 635 C C . LYS A 1 82 ? -0.523 7.949 14.601 1.00 86.81 82 LYS A C 1
ATOM 637 O O . LYS A 1 82 ? -1.676 7.775 14.976 1.00 86.81 82 LYS A O 1
ATOM 642 N N . SER A 1 83 ? 0.448 7.071 14.861 1.00 83.19 83 SER A N 1
ATOM 643 C CA . SER A 1 83 ? 0.213 5.808 15.576 1.00 83.19 83 SER A CA 1
ATOM 644 C C . SER A 1 83 ? -0.258 6.023 17.018 1.00 83.19 83 SER A C 1
ATOM 646 O O . SER A 1 83 ? -1.109 5.286 17.501 1.00 83.19 83 SER A O 1
ATOM 648 N N . THR A 1 84 ? 0.240 7.062 17.693 1.00 85.44 84 THR A N 1
ATOM 649 C CA . THR A 1 84 ? -0.195 7.423 19.050 1.00 85.44 84 THR A CA 1
ATOM 650 C C . THR A 1 84 ? -1.642 7.907 19.053 1.00 85.44 84 THR A C 1
ATOM 652 O O . THR A 1 84 ? -2.438 7.471 19.883 1.00 85.44 84 THR A O 1
ATOM 655 N N . VAL A 1 85 ? -2.000 8.770 18.098 1.00 86.62 85 VAL A N 1
ATOM 656 C CA . VAL A 1 85 ? -3.373 9.271 17.940 1.00 86.62 85 VAL A CA 1
ATOM 657 C C . VAL A 1 85 ? -4.333 8.130 17.603 1.00 86.62 85 VAL A C 1
ATOM 659 O O . VAL A 1 85 ? -5.416 8.065 18.176 1.00 86.62 85 VAL A O 1
ATOM 662 N N . LEU A 1 86 ? -3.930 7.191 16.739 1.00 87.25 86 LEU A N 1
ATOM 663 C CA . LEU A 1 86 ? -4.744 6.021 16.397 1.00 87.25 86 LEU A CA 1
ATOM 664 C C . LEU A 1 86 ? -5.164 5.236 17.645 1.00 87.25 86 LEU A C 1
ATOM 666 O O . LEU A 1 86 ? -6.350 4.968 17.826 1.00 87.25 86 LEU A O 1
ATOM 670 N N . SER A 1 87 ? -4.212 4.923 18.527 1.00 85.56 87 SER A N 1
ATOM 671 C CA . SER A 1 87 ? -4.485 4.191 19.768 1.00 85.56 87 SER A CA 1
ATOM 672 C C . SER A 1 87 ? -5.472 4.927 20.677 1.00 85.56 87 SER A C 1
ATOM 674 O O . SER A 1 87 ? -6.350 4.303 21.269 1.00 85.56 87 SER A O 1
ATOM 676 N N . GLN A 1 88 ? -5.368 6.257 20.762 1.00 87.94 88 GLN A N 1
ATOM 677 C CA . GLN A 1 88 ? -6.289 7.081 21.551 1.00 87.94 88 GLN A CA 1
ATOM 678 C C . GLN A 1 88 ? -7.702 7.095 20.957 1.00 87.94 88 GLN A C 1
ATOM 680 O O . GLN A 1 88 ? -8.674 6.981 21.700 1.00 87.94 88 GLN A O 1
ATOM 685 N N . VAL A 1 89 ? -7.826 7.195 19.629 1.00 87.38 89 VAL A N 1
ATOM 686 C CA . VAL A 1 89 ? -9.126 7.182 18.939 1.00 87.38 89 VAL A CA 1
ATOM 687 C C . VAL A 1 89 ? -9.816 5.825 19.094 1.00 87.38 89 VAL A C 1
ATOM 689 O O . VAL A 1 89 ? -11.010 5.786 19.378 1.00 87.38 89 VAL A O 1
ATOM 692 N N . ILE A 1 90 ? -9.075 4.719 18.971 1.00 87.81 90 ILE A N 1
ATOM 693 C CA . ILE A 1 90 ? -9.611 3.366 19.190 1.00 87.81 90 ILE A CA 1
ATOM 694 C C . ILE A 1 90 ? -10.117 3.212 20.630 1.00 87.81 90 ILE A C 1
ATOM 696 O O . ILE A 1 90 ? -11.244 2.761 20.837 1.00 87.81 90 ILE A O 1
ATOM 700 N N . ALA A 1 91 ? -9.322 3.647 21.615 1.00 85.62 91 ALA A N 1
ATOM 701 C CA . ALA A 1 91 ? -9.709 3.596 23.023 1.00 85.62 91 ALA A CA 1
ATOM 702 C C . ALA A 1 91 ? -10.962 4.445 23.309 1.00 85.62 91 ALA A C 1
ATOM 704 O O . ALA A 1 91 ? -11.873 3.989 23.997 1.00 85.62 91 ALA A O 1
ATOM 705 N N . ALA A 1 92 ? -11.045 5.652 22.740 1.00 84.25 92 ALA A N 1
ATOM 706 C CA . ALA A 1 92 ? -12.208 6.529 22.879 1.00 84.25 92 ALA A CA 1
ATOM 707 C C . ALA A 1 92 ? -13.471 5.964 22.205 1.00 84.25 92 ALA A C 1
ATOM 709 O O . ALA A 1 92 ? -14.580 6.210 22.675 1.00 84.25 92 ALA A O 1
ATOM 710 N N . ALA A 1 93 ? -13.317 5.184 21.131 1.00 80.06 93 ALA A N 1
ATOM 711 C CA . ALA A 1 93 ? -14.417 4.498 20.457 1.00 80.06 93 ALA A CA 1
ATOM 712 C C . ALA A 1 93 ? -14.939 3.264 21.224 1.00 80.06 93 ALA A C 1
ATOM 714 O O . ALA A 1 93 ? -15.900 2.641 20.774 1.00 80.06 93 ALA A O 1
ATOM 715 N N . GLY A 1 94 ? -14.329 2.909 22.364 1.00 74.19 94 GLY A N 1
ATOM 716 C CA . GLY A 1 94 ? -14.744 1.778 23.198 1.00 74.19 94 GLY A CA 1
ATOM 717 C C . GLY A 1 94 ? -14.465 0.406 22.578 1.00 74.19 94 GLY A C 1
ATOM 718 O O . GLY A 1 94 ? -15.087 -0.574 22.983 1.00 74.19 94 GLY A O 1
ATOM 719 N N . GLY A 1 95 ? -13.566 0.337 21.591 1.00 75.00 95 GLY A N 1
ATOM 720 C CA . GLY A 1 95 ? -13.177 -0.901 20.915 1.00 75.00 95 GLY A CA 1
ATOM 721 C C . GLY A 1 95 ? -11.771 -1.368 21.290 1.00 75.00 95 GLY A C 1
ATOM 722 O O . GLY A 1 95 ? -10.950 -0.596 21.789 1.00 75.00 95 GLY A O 1
ATOM 723 N N . SER A 1 96 ? -11.478 -2.637 21.021 1.00 83.12 96 SER A N 1
ATOM 724 C CA . SER A 1 96 ? -10.128 -3.201 21.107 1.00 83.12 96 SER A CA 1
ATOM 725 C C . SER A 1 96 ? -9.403 -3.090 19.762 1.00 83.12 96 SER A C 1
ATOM 727 O O . SER A 1 96 ? -10.026 -3.007 18.707 1.00 83.12 96 SER A O 1
ATOM 729 N N . ALA A 1 97 ? -8.068 -3.064 19.769 1.00 82.88 97 ALA A N 1
ATOM 730 C CA . ALA A 1 97 ? -7.287 -2.877 18.541 1.00 82.88 97 ALA A CA 1
ATOM 731 C C . ALA A 1 97 ? -7.521 -3.983 17.492 1.00 82.88 97 ALA A C 1
ATOM 733 O O . ALA A 1 97 ? -7.464 -3.702 16.301 1.00 82.88 97 ALA A O 1
ATOM 734 N N . ASP A 1 98 ? -7.836 -5.211 17.914 1.00 86.44 98 ASP A N 1
ATOM 735 C CA . ASP A 1 98 ? -8.116 -6.355 17.034 1.00 86.44 98 ASP A CA 1
ATOM 736 C C . ASP A 1 98 ? -9.478 -6.279 16.322 1.00 86.44 98 ASP A C 1
ATOM 738 O O . ASP A 1 98 ? -9.726 -7.026 15.376 1.00 86.44 98 ASP A O 1
ATOM 742 N N . GLN A 1 99 ? -10.342 -5.346 16.732 1.00 89.00 99 GLN A N 1
ATOM 743 C CA . GLN A 1 99 ? -11.597 -5.031 16.044 1.00 89.00 99 GLN A CA 1
ATOM 744 C C . GLN A 1 99 ? -11.402 -4.081 14.856 1.00 89.00 99 GLN A C 1
ATOM 746 O O . GLN A 1 99 ? -12.327 -3.897 14.061 1.00 89.00 99 GLN A O 1
ATOM 751 N N . TRP A 1 100 ? -10.212 -3.487 14.721 1.00 88.31 100 TRP A N 1
ATOM 752 C CA . TRP A 1 100 ? -9.866 -2.547 13.662 1.00 88.31 100 TRP A CA 1
ATOM 753 C C . TRP A 1 100 ? -8.826 -3.145 12.727 1.00 88.31 100 TRP A C 1
ATOM 755 O O . TRP A 1 100 ? -7.863 -3.774 13.157 1.00 88.31 100 TRP A O 1
ATOM 765 N N . ARG A 1 101 ? -8.982 -2.880 11.428 1.00 90.00 101 ARG A N 1
ATOM 766 C CA . ARG A 1 101 ? -7.988 -3.251 10.421 1.00 90.00 101 ARG A CA 1
ATOM 767 C C . ARG A 1 101 ? -7.150 -2.053 10.024 1.00 90.00 101 ARG A C 1
ATOM 769 O O . ARG A 1 101 ? -7.670 -1.087 9.469 1.00 90.00 101 ARG A O 1
ATOM 776 N N . VAL A 1 102 ? -5.846 -2.144 10.255 1.00 89.25 102 VAL A N 1
ATOM 777 C CA . VAL A 1 102 ? -4.890 -1.140 9.778 1.00 89.25 102 VAL A CA 1
ATOM 778 C C . VAL A 1 102 ? -4.591 -1.410 8.310 1.00 89.25 102 VAL A C 1
ATOM 780 O O . VAL A 1 102 ? -4.042 -2.453 7.971 1.00 89.25 102 VAL A O 1
ATOM 783 N N . ILE A 1 103 ? -4.955 -0.472 7.437 1.00 89.88 103 ILE A N 1
ATOM 784 C CA . ILE A 1 103 ? -4.621 -0.527 6.012 1.00 89.88 103 ILE A CA 1
ATOM 785 C C . ILE A 1 103 ? -3.415 0.378 5.780 1.00 89.88 103 ILE A C 1
ATOM 787 O O . ILE A 1 103 ? -3.538 1.601 5.819 1.00 89.88 103 ILE A O 1
ATOM 791 N N . ASP A 1 104 ? -2.263 -0.236 5.525 1.00 86.88 104 ASP A N 1
ATOM 792 C CA . ASP A 1 104 ? -1.020 0.447 5.175 1.00 86.88 104 ASP A CA 1
ATOM 793 C C . ASP A 1 104 ? -0.515 -0.066 3.821 1.00 86.88 104 ASP A C 1
ATOM 795 O O . ASP A 1 104 ? -0.423 -1.272 3.591 1.00 86.88 104 ASP A O 1
ATOM 799 N N . ALA A 1 105 ? -0.200 0.852 2.908 1.00 87.62 105 ALA A N 1
ATOM 800 C CA . ALA A 1 105 ? 0.329 0.511 1.594 1.00 87.62 105 ALA A CA 1
ATOM 801 C C . ALA A 1 105 ? 1.719 -0.133 1.686 1.00 87.62 105 ALA A C 1
ATOM 803 O O . ALA A 1 105 ? 2.051 -0.974 0.848 1.00 87.62 105 ALA A O 1
ATOM 804 N N . ASP A 1 106 ? 2.519 0.238 2.689 1.00 87.62 106 ASP A N 1
ATOM 805 C CA . ASP A 1 106 ? 3.885 -0.266 2.836 1.00 87.62 106 ASP A CA 1
ATOM 806 C C . ASP A 1 106 ? 3.901 -1.763 3.175 1.00 87.62 106 ASP A C 1
ATOM 808 O O . ASP A 1 106 ? 4.703 -2.506 2.610 1.00 87.62 106 ASP A O 1
ATOM 812 N N . HIS A 1 107 ? 2.915 -2.246 3.939 1.00 90.19 107 HIS A N 1
ATOM 813 C CA . HIS A 1 107 ? 2.716 -3.679 4.173 1.00 90.19 107 HIS A CA 1
ATOM 814 C C . HIS A 1 107 ? 2.593 -4.473 2.861 1.00 90.19 107 HIS A C 1
ATOM 816 O O . HIS A 1 107 ? 3.241 -5.504 2.672 1.00 90.19 107 HIS A O 1
ATOM 822 N N . PHE A 1 108 ? 1.789 -3.978 1.915 1.00 92.56 108 PHE A N 1
ATOM 823 C CA . PHE A 1 108 ? 1.622 -4.643 0.624 1.00 92.56 108 PHE A CA 1
ATOM 824 C C . PHE A 1 108 ? 2.885 -4.555 -0.228 1.00 92.56 108 PHE A C 1
ATOM 826 O O . PHE A 1 108 ? 3.232 -5.537 -0.880 1.00 92.56 108 PHE A O 1
ATOM 833 N N . LYS A 1 109 ? 3.601 -3.422 -0.215 1.00 91.06 109 LYS A N 1
ATOM 834 C CA . LYS A 1 109 ? 4.869 -3.287 -0.951 1.00 91.06 109 LYS A CA 1
ATOM 835 C C . LYS A 1 109 ? 5.874 -4.351 -0.523 1.00 91.06 109 LYS A C 1
ATOM 837 O O . LYS A 1 109 ? 6.495 -4.957 -1.393 1.00 91.06 109 LYS A O 1
ATOM 842 N N . ASP A 1 110 ? 5.972 -4.635 0.773 1.00 93.31 110 ASP A N 1
ATOM 843 C CA . ASP A 1 110 ? 6.877 -5.666 1.277 1.00 93.31 110 ASP A CA 1
ATOM 844 C C . ASP A 1 110 ? 6.520 -7.060 0.753 1.00 93.31 110 ASP A C 1
ATOM 846 O O . ASP A 1 110 ? 7.402 -7.802 0.320 1.00 93.31 110 ASP A O 1
ATOM 850 N N . VAL A 1 111 ? 5.233 -7.425 0.759 1.00 94.06 111 VAL A N 1
ATOM 851 C CA . VAL A 1 111 ? 4.766 -8.722 0.236 1.00 94.06 111 VAL A CA 1
ATOM 852 C C . VAL A 1 111 ? 5.043 -8.836 -1.265 1.00 94.06 111 VAL A C 1
ATOM 854 O O . VAL A 1 111 ? 5.589 -9.841 -1.720 1.00 94.06 111 VAL A O 1
ATOM 857 N N . LEU A 1 112 ? 4.729 -7.788 -2.034 1.00 92.94 112 LEU A N 1
ATOM 858 C CA . LEU A 1 112 ? 4.974 -7.747 -3.478 1.00 92.94 112 LEU A CA 1
ATOM 859 C C . LEU A 1 112 ? 6.471 -7.854 -3.808 1.00 92.94 112 LEU A C 1
ATOM 861 O O . LEU A 1 112 ? 6.838 -8.518 -4.778 1.00 92.94 112 LEU A O 1
ATOM 865 N N . LEU A 1 113 ? 7.327 -7.202 -3.015 1.00 92.06 113 LEU A N 1
ATOM 866 C CA . LEU A 1 113 ? 8.776 -7.219 -3.194 1.00 92.06 113 LEU A CA 1
ATOM 867 C C . LEU A 1 113 ? 9.374 -8.584 -2.844 1.00 92.06 113 LEU A C 1
ATOM 869 O O . LEU A 1 113 ? 10.230 -9.081 -3.572 1.00 92.06 113 LEU A O 1
ATOM 873 N N . ARG A 1 114 ? 8.914 -9.211 -1.755 1.00 92.00 114 ARG A N 1
ATOM 874 C CA . ARG A 1 114 ? 9.360 -10.553 -1.358 1.00 92.00 114 ARG A CA 1
ATOM 875 C C . ARG A 1 114 ? 9.057 -11.591 -2.434 1.00 92.00 114 ARG A C 1
ATOM 877 O O . ARG A 1 114 ? 9.954 -12.354 -2.783 1.00 92.00 114 ARG A O 1
ATOM 884 N N . GLU A 1 115 ? 7.847 -11.575 -2.994 1.00 91.56 115 GLU A N 1
ATOM 885 C CA . GLU A 1 115 ? 7.472 -12.483 -4.087 1.00 91.56 115 GLU A CA 1
ATOM 886 C C . GLU A 1 115 ? 8.343 -12.245 -5.327 1.00 91.56 115 GLU A C 1
ATOM 888 O O . GLU A 1 115 ? 8.922 -13.185 -5.860 1.00 91.56 115 GLU A O 1
ATOM 893 N N . ALA A 1 116 ? 8.530 -10.978 -5.718 1.00 90.25 116 ALA A N 1
ATOM 894 C CA . ALA A 1 116 ? 9.363 -10.602 -6.862 1.00 90.25 116 ALA A CA 1
ATOM 895 C C . ALA A 1 116 ? 10.833 -11.042 -6.723 1.00 90.25 116 ALA A C 1
ATOM 897 O O . ALA A 1 116 ? 11.534 -11.292 -7.707 1.00 90.25 116 ALA A O 1
ATOM 898 N N . ILE A 1 117 ? 11.351 -11.079 -5.494 1.00 90.31 117 ILE A N 1
ATOM 899 C CA . ILE A 1 117 ? 12.696 -11.589 -5.220 1.00 90.31 117 ILE A CA 1
ATOM 900 C C . ILE A 1 117 ? 12.703 -13.119 -5.303 1.00 90.31 117 ILE A C 1
ATOM 902 O O . ILE A 1 117 ? 13.636 -13.688 -5.870 1.00 90.31 117 ILE A O 1
ATOM 906 N N . ALA A 1 118 ? 11.680 -13.780 -4.757 1.00 88.06 118 ALA A N 1
ATOM 907 C CA . ALA A 1 118 ? 11.575 -15.235 -4.729 1.00 88.06 118 ALA A CA 1
ATOM 908 C C . ALA A 1 118 ? 11.400 -15.849 -6.129 1.00 88.06 118 ALA A C 1
ATOM 910 O O . ALA A 1 118 ? 12.030 -16.862 -6.432 1.00 88.06 118 ALA A O 1
ATOM 911 N N . ASP A 1 119 ? 10.599 -15.221 -6.991 1.00 86.25 119 ASP A N 1
ATOM 912 C CA . ASP A 1 119 ? 10.368 -15.652 -8.376 1.00 86.25 119 ASP A CA 1
ATOM 913 C C . ASP A 1 119 ? 11.445 -15.138 -9.363 1.00 86.25 119 ASP A C 1
ATOM 915 O O . ASP A 1 119 ? 11.477 -15.527 -10.533 1.00 86.25 119 ASP A O 1
ATOM 919 N N . GLY A 1 120 ? 12.363 -14.288 -8.886 1.00 84.88 120 GLY A N 1
ATOM 920 C CA . GLY A 1 120 ? 13.470 -13.718 -9.655 1.00 84.88 120 GLY A CA 1
ATOM 921 C C . GLY A 1 120 ? 13.085 -12.575 -10.601 1.00 84.88 120 GLY A C 1
ATOM 922 O O . GLY A 1 120 ? 13.956 -12.057 -11.309 1.00 84.88 120 GLY A O 1
ATOM 923 N N . THR A 1 121 ? 11.824 -12.143 -10.615 1.00 84.62 121 THR A N 1
ATOM 924 C CA . THR A 1 121 ? 11.327 -11.081 -11.503 1.00 84.62 121 THR A CA 1
ATOM 925 C C . THR A 1 121 ? 11.773 -9.679 -11.076 1.00 84.62 121 THR A C 1
ATOM 927 O O . THR A 1 121 ? 11.778 -8.762 -11.899 1.00 84.62 121 THR A O 1
ATOM 930 N N . TYR A 1 122 ? 12.260 -9.506 -9.841 1.00 83.06 122 TYR A N 1
ATOM 931 C CA . TYR A 1 122 ? 12.822 -8.243 -9.344 1.00 83.06 122 TYR A CA 1
ATOM 932 C C . TYR A 1 122 ? 14.037 -7.758 -10.157 1.00 83.06 122 TYR A C 1
ATOM 934 O O . TYR A 1 122 ? 14.175 -6.568 -10.454 1.00 83.06 122 TYR A O 1
ATOM 942 N N . CYS A 1 123 ? 14.911 -8.675 -10.585 1.00 69.62 123 CYS A N 1
ATOM 943 C CA . CYS A 1 123 ? 16.124 -8.336 -11.338 1.00 69.62 123 CYS A CA 1
ATOM 944 C C . CYS A 1 123 ? 15.822 -7.677 -12.695 1.00 69.62 123 CYS A C 1
ATOM 946 O O . CYS A 1 123 ? 16.610 -6.857 -13.164 1.00 69.62 123 CYS A O 1
ATOM 948 N N . CYS A 1 124 ? 14.682 -8.003 -13.314 1.00 63.75 124 CYS A N 1
ATOM 949 C CA . CYS A 1 124 ? 14.247 -7.415 -14.583 1.00 63.75 124 CYS A CA 1
ATOM 950 C C . CYS A 1 124 ? 13.902 -5.924 -14.445 1.00 63.75 124 CYS A C 1
ATOM 952 O O . CYS A 1 124 ? 14.088 -5.168 -15.392 1.00 63.75 124 CYS A O 1
ATOM 954 N N . THR A 1 125 ? 13.469 -5.495 -13.256 1.00 55.84 125 THR A N 1
ATOM 955 C CA . THR A 1 125 ? 13.169 -4.088 -12.943 1.00 55.84 125 THR A CA 1
ATOM 956 C C . THR A 1 125 ? 14.363 -3.289 -12.433 1.00 55.84 125 THR A C 1
ATOM 958 O O . THR A 1 125 ? 14.287 -2.073 -12.355 1.00 55.84 125 THR A O 1
ATOM 961 N N . SER A 1 126 ? 15.481 -3.925 -12.076 1.00 57.28 126 SER A N 1
ATOM 962 C CA . SER A 1 126 ? 16.676 -3.227 -11.572 1.00 57.28 126 SER A CA 1
ATOM 963 C C . SER A 1 126 ? 17.962 -3.722 -12.250 1.00 57.28 126 SER A C 1
ATOM 965 O O . SER A 1 126 ? 18.842 -4.271 -11.577 1.00 57.28 126 SER A O 1
ATOM 967 N N . PRO A 1 127 ? 18.107 -3.551 -13.579 1.00 49.31 127 PRO A N 1
ATOM 968 C CA . PRO A 1 127 ? 19.313 -3.961 -14.292 1.00 49.31 127 PRO A CA 1
ATOM 969 C C . PRO A 1 127 ? 20.519 -3.148 -13.790 1.00 49.31 127 PRO A C 1
ATOM 971 O O . PRO A 1 127 ? 20.634 -1.955 -14.047 1.00 49.31 127 PRO A O 1
ATOM 974 N N . GLY A 1 128 ? 21.405 -3.793 -13.026 1.00 43.66 128 GLY A N 1
ATOM 975 C CA . GLY A 1 128 ? 22.598 -3.179 -12.421 1.00 43.66 128 GLY A CA 1
ATOM 976 C C . GLY A 1 128 ? 22.705 -3.369 -10.905 1.00 43.66 128 GLY A C 1
ATOM 977 O O . GLY A 1 128 ? 23.812 -3.366 -10.367 1.00 43.66 128 GLY A O 1
ATOM 978 N N . VAL A 1 129 ? 21.594 -3.641 -10.213 1.00 45.03 129 VAL A N 1
ATOM 979 C CA . VAL A 1 129 ? 21.618 -4.041 -8.798 1.00 45.03 129 VAL A CA 1
ATOM 980 C C . VAL A 1 129 ? 21.862 -5.546 -8.733 1.00 45.03 129 VAL A C 1
ATOM 982 O O . VAL A 1 129 ? 20.941 -6.356 -8.735 1.00 45.03 129 VAL A O 1
ATOM 985 N N . THR A 1 130 ? 23.136 -5.939 -8.705 1.00 39.22 130 THR A N 1
ATOM 986 C CA . THR A 1 130 ? 23.503 -7.327 -8.392 1.00 39.22 130 THR A CA 1
ATOM 987 C C . THR A 1 130 ? 23.526 -7.474 -6.875 1.00 39.22 130 THR A C 1
ATOM 989 O O . THR A 1 130 ? 24.369 -6.874 -6.208 1.00 39.22 130 THR A O 1
ATOM 992 N N . MET A 1 131 ? 22.603 -8.255 -6.314 1.00 39.38 131 MET A N 1
ATOM 993 C CA . MET A 1 131 ? 22.571 -8.525 -4.876 1.00 39.38 131 MET A CA 1
ATOM 994 C C . MET A 1 131 ? 23.836 -9.304 -4.480 1.00 39.38 131 MET A C 1
ATOM 996 O O . MET A 1 131 ? 23.999 -10.479 -4.817 1.00 39.38 131 MET A O 1
ATOM 1000 N N . ARG A 1 132 ? 24.775 -8.642 -3.795 1.00 32.66 132 ARG A N 1
ATOM 1001 C CA . ARG A 1 132 ? 26.022 -9.262 -3.331 1.00 32.66 132 ARG A CA 1
ATOM 1002 C C . ARG A 1 132 ? 25.739 -10.055 -2.051 1.00 32.66 132 ARG A C 1
ATOM 1004 O O . ARG A 1 132 ? 25.751 -9.509 -0.960 1.00 32.66 132 ARG A O 1
ATOM 1011 N N . SER A 1 133 ? 25.468 -11.346 -2.241 1.00 32.59 133 SER A N 1
ATOM 1012 C CA . SER A 1 133 ? 25.480 -12.434 -1.251 1.00 32.59 133 SER A CA 1
ATOM 1013 C C . SER A 1 133 ? 24.723 -12.215 0.070 1.00 32.59 133 SER A C 1
ATOM 1015 O O . SER A 1 133 ? 25.278 -11.703 1.041 1.00 32.59 133 SER A O 1
ATOM 1017 N N . SER A 1 134 ? 23.537 -12.813 0.184 1.00 33.75 134 SER A N 1
ATOM 1018 C CA . SER A 1 134 ? 23.151 -13.454 1.446 1.00 33.75 134 SER A CA 1
ATOM 1019 C C . SER A 1 134 ? 23.941 -14.758 1.556 1.00 33.75 134 SER A C 1
ATOM 1021 O O . SER A 1 134 ? 24.016 -15.528 0.600 1.00 33.75 134 SER A O 1
ATOM 1023 N N . ARG A 1 135 ? 24.617 -14.979 2.682 1.00 27.64 135 ARG A N 1
ATOM 1024 C CA . ARG A 1 135 ? 25.466 -16.151 2.916 1.00 27.64 135 ARG A CA 1
ATOM 1025 C C . ARG A 1 135 ? 24.593 -17.411 2.966 1.00 27.64 135 ARG A C 1
ATOM 1027 O O . ARG A 1 135 ? 23.895 -17.644 3.945 1.00 27.64 135 ARG A O 1
ATOM 1034 N N . TRP A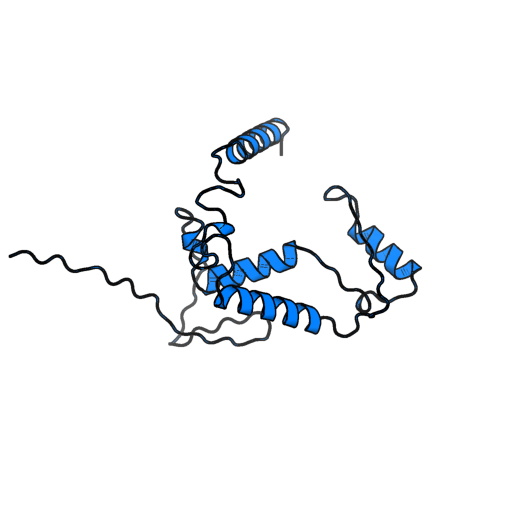 1 136 ? 24.631 -18.207 1.903 1.00 33.59 136 TRP A N 1
ATOM 1035 C CA . TRP A 1 136 ? 23.964 -19.504 1.824 1.00 33.59 136 TRP A CA 1
ATOM 1036 C C . TRP A 1 136 ? 24.760 -20.533 2.632 1.00 33.59 136 TRP A C 1
ATOM 1038 O O . TRP A 1 136 ? 25.922 -20.793 2.323 1.00 33.59 136 TRP A O 1
ATOM 1048 N N . VAL A 1 137 ? 24.153 -21.128 3.659 1.00 27.23 137 VAL A N 1
ATOM 1049 C CA . VAL A 1 137 ? 24.688 -22.348 4.280 1.00 27.23 137 VAL A CA 1
ATOM 1050 C C . VAL A 1 137 ? 24.037 -23.532 3.573 1.00 27.23 137 VAL A C 1
ATOM 1052 O O . VAL A 1 137 ? 22.889 -23.880 3.826 1.00 27.23 137 VAL A O 1
ATOM 1055 N N . THR A 1 138 ? 24.759 -24.123 2.625 1.00 28.38 138 THR A N 1
ATOM 1056 C CA . THR A 1 138 ? 24.384 -25.377 1.964 1.00 28.38 138 THR A CA 1
ATOM 1057 C C . THR A 1 138 ? 24.738 -26.568 2.844 1.00 28.38 138 THR A C 1
ATOM 1059 O O . THR A 1 138 ? 25.913 -26.799 3.115 1.00 28.38 138 THR A O 1
ATOM 1062 N N . MET A 1 139 ? 23.747 -27.388 3.194 1.00 24.39 139 MET A N 1
ATOM 1063 C CA . MET A 1 139 ? 23.972 -28.755 3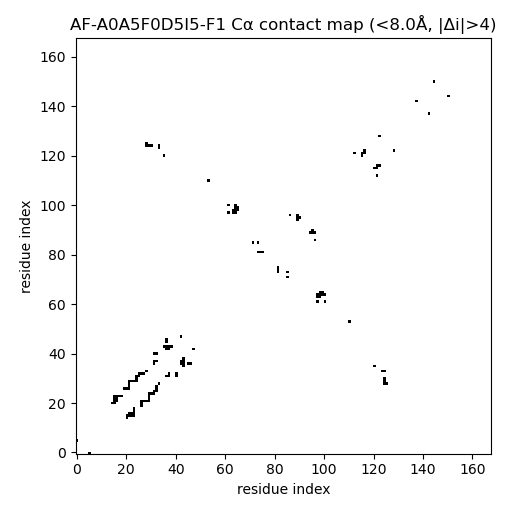.663 1.00 24.39 139 MET A CA 1
ATOM 1064 C C . MET A 1 139 ? 22.934 -29.676 3.008 1.00 24.39 139 MET A C 1
ATOM 1066 O O . MET A 1 139 ? 21.749 -29.579 3.288 1.00 24.39 139 MET A O 1
ATOM 1070 N N . GLY A 1 140 ? 23.386 -30.521 2.073 1.00 27.05 140 GLY A N 1
ATOM 1071 C CA . GLY A 1 140 ? 22.663 -31.693 1.554 1.00 27.05 140 GLY A CA 1
ATOM 1072 C C . GLY A 1 140 ? 21.277 -31.477 0.921 1.00 27.05 140 GLY A C 1
ATOM 1073 O O . GLY A 1 140 ? 20.267 -31.580 1.598 1.00 27.05 140 GLY A O 1
ATOM 1074 N N . ARG A 1 141 ? 21.231 -31.319 -0.413 1.00 31.97 141 ARG A N 1
ATOM 1075 C CA . ARG A 1 141 ? 20.105 -31.597 -1.351 1.00 31.97 141 ARG A CA 1
ATOM 1076 C C . ARG A 1 141 ? 18.664 -31.146 -1.016 1.00 31.97 141 ARG A C 1
ATOM 1078 O O . ARG A 1 141 ? 17.765 -31.454 -1.794 1.00 31.97 141 ARG A O 1
ATOM 1085 N N . ARG A 1 142 ? 18.413 -30.367 0.034 1.00 27.61 142 ARG A N 1
ATOM 1086 C CA . ARG A 1 142 ? 17.122 -29.718 0.304 1.00 27.61 142 ARG A CA 1
ATOM 1087 C C . ARG A 1 142 ? 17.378 -28.311 0.830 1.00 27.61 142 ARG A C 1
ATOM 1089 O O . ARG A 1 142 ? 18.06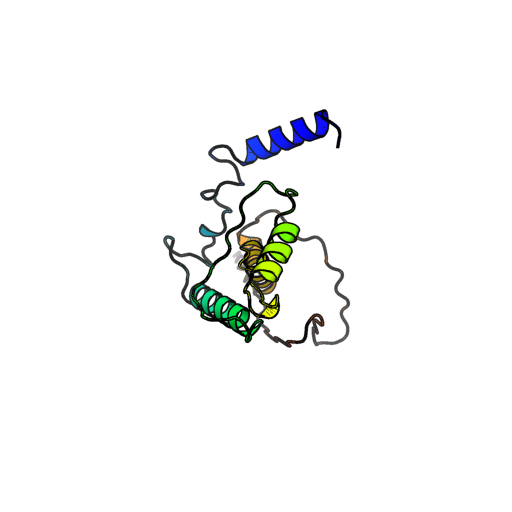7 -28.140 1.827 1.00 27.61 142 ARG A O 1
ATOM 1096 N N . VAL A 1 143 ? 16.848 -27.310 0.131 1.00 33.34 143 VAL A N 1
ATOM 1097 C CA . VAL A 1 143 ? 16.839 -25.922 0.603 1.00 33.34 143 VAL A CA 1
ATOM 1098 C C . VAL A 1 143 ? 15.646 -25.792 1.544 1.00 33.34 143 VAL A C 1
ATOM 1100 O O . VAL A 1 143 ? 14.510 -25.985 1.121 1.00 33.34 143 VAL A O 1
ATOM 1103 N N . VAL A 1 144 ? 15.910 -25.523 2.821 1.00 27.56 144 VAL A N 1
ATOM 1104 C CA . VAL A 1 144 ? 14.883 -25.235 3.828 1.00 27.56 144 VAL A CA 1
ATOM 1105 C C . VAL A 1 144 ? 15.050 -23.776 4.229 1.00 27.56 144 VAL A C 1
ATOM 1107 O O . VAL A 1 144 ? 16.096 -23.397 4.752 1.00 27.56 144 VAL A O 1
ATOM 1110 N N . VAL A 1 145 ? 14.032 -22.958 3.966 1.00 31.56 145 VAL A N 1
ATOM 1111 C CA . VAL A 1 145 ? 13.926 -21.596 4.500 1.00 31.56 145 VAL A CA 1
ATOM 1112 C C . VAL A 1 145 ? 12.985 -21.664 5.698 1.00 31.56 145 VAL A C 1
ATOM 1114 O O . VAL A 1 145 ? 11.829 -22.050 5.557 1.00 31.56 145 VAL A O 1
ATOM 1117 N N . LEU A 1 146 ? 13.493 -21.330 6.883 1.00 24.72 146 LEU A N 1
ATOM 1118 C CA . LEU A 1 146 ? 12.721 -21.247 8.121 1.00 24.72 146 LEU A CA 1
ATOM 1119 C C . LEU A 1 146 ? 12.684 -19.791 8.579 1.00 24.72 146 LEU A C 1
ATOM 1121 O O . LEU A 1 146 ? 13.614 -19.358 9.249 1.00 24.72 146 LEU A O 1
ATOM 1125 N N . VAL A 1 147 ? 11.610 -19.068 8.250 1.00 31.36 147 VAL A N 1
ATOM 1126 C CA . VAL A 1 147 ? 11.093 -17.949 9.057 1.00 31.36 147 VAL A CA 1
ATOM 1127 C C . VAL A 1 147 ? 9.582 -17.853 8.810 1.00 31.36 147 VAL A C 1
ATOM 1129 O O . VAL A 1 147 ? 9.164 -17.565 7.695 1.00 31.36 147 VAL A O 1
ATOM 1132 N N . GLY A 1 148 ? 8.770 -18.109 9.841 1.00 31.19 148 GLY A N 1
ATOM 1133 C CA . GLY A 1 148 ? 7.323 -17.850 9.818 1.00 31.19 148 GLY A CA 1
ATOM 1134 C C . GLY A 1 148 ? 6.440 -18.916 9.154 1.00 31.19 148 GLY A C 1
ATOM 1135 O O . GLY A 1 148 ? 5.676 -18.603 8.255 1.00 31.19 148 GLY A O 1
ATOM 1136 N N . GLY A 1 149 ? 6.512 -20.168 9.613 1.00 30.84 149 GLY A N 1
ATOM 1137 C CA . GLY A 1 149 ? 5.345 -21.068 9.663 1.00 30.84 149 GLY A CA 1
ATOM 1138 C C . GLY A 1 149 ? 4.669 -21.564 8.374 1.00 30.84 149 GLY A C 1
ATOM 1139 O O . GLY A 1 149 ? 3.689 -22.289 8.507 1.00 30.84 149 GLY A O 1
ATOM 1140 N N . VAL A 1 150 ? 5.150 -21.266 7.161 1.00 26.92 150 VAL A N 1
ATOM 1141 C CA . VAL A 1 150 ? 4.584 -21.832 5.918 1.00 26.92 150 VAL A CA 1
ATOM 1142 C C . VAL A 1 150 ? 5.695 -22.374 5.018 1.00 26.92 150 VAL A C 1
ATOM 1144 O O . VAL A 1 150 ? 6.595 -21.653 4.597 1.00 26.92 150 VAL A O 1
ATOM 1147 N N . ILE A 1 151 ? 5.641 -23.678 4.736 1.00 25.91 151 ILE A N 1
ATOM 1148 C CA . ILE A 1 151 ? 6.565 -24.372 3.833 1.00 25.91 151 ILE A CA 1
ATOM 1149 C C . ILE A 1 151 ? 6.026 -24.220 2.407 1.00 25.91 151 ILE A C 1
ATOM 1151 O O . ILE A 1 151 ? 5.048 -24.871 2.050 1.00 25.91 151 ILE A O 1
ATOM 1155 N N . VAL A 1 152 ? 6.679 -23.402 1.579 1.00 26.77 152 VAL A N 1
ATOM 1156 C CA . VAL A 1 152 ? 6.458 -23.390 0.124 1.00 26.77 152 VAL A CA 1
ATOM 1157 C C . VAL A 1 152 ? 7.661 -24.038 -0.550 1.00 26.77 152 VAL A C 1
ATOM 1159 O O . VAL A 1 152 ? 8.784 -23.545 -0.465 1.00 26.77 152 VAL A O 1
ATOM 1162 N N . THR A 1 153 ? 7.437 -25.162 -1.225 1.00 25.78 153 THR A N 1
ATOM 1163 C CA . THR A 1 153 ? 8.420 -25.777 -2.121 1.00 25.78 153 THR A CA 1
ATOM 1164 C C . THR A 1 153 ? 8.065 -25.422 -3.557 1.00 25.78 153 THR A C 1
ATOM 1166 O O . THR A 1 153 ? 6.999 -25.809 -4.028 1.00 25.78 153 THR A O 1
ATOM 1169 N N . SER A 1 154 ? 8.960 -24.752 -4.279 1.00 31.12 154 SER A N 1
ATOM 1170 C CA . SER A 1 154 ? 8.870 -24.659 -5.736 1.00 31.12 154 SER A CA 1
ATOM 1171 C C . SER A 1 154 ? 10.256 -24.819 -6.341 1.00 31.12 154 SER A C 1
ATOM 1173 O O . SER A 1 154 ? 11.181 -24.062 -6.048 1.00 31.12 154 SER A O 1
ATOM 1175 N N . GLY A 1 155 ? 10.403 -25.872 -7.143 1.00 31.44 155 GLY A N 1
ATOM 1176 C CA . GLY A 1 155 ? 11.542 -26.079 -8.015 1.00 31.44 155 GLY A CA 1
ATOM 1177 C C . GLY A 1 155 ? 11.182 -25.632 -9.423 1.00 31.44 155 GLY A C 1
ATOM 1178 O O . GLY A 1 155 ? 10.331 -26.243 -10.055 1.00 31.44 155 GLY A O 1
ATOM 1179 N N . ALA A 1 156 ? 11.877 -24.621 -9.932 1.00 31.08 156 ALA A N 1
ATOM 1180 C CA . ALA A 1 156 ? 12.057 -24.412 -11.362 1.00 31.08 156 ALA A CA 1
ATOM 1181 C C . ALA A 1 156 ? 13.316 -23.565 -11.572 1.00 31.08 156 ALA A C 1
ATOM 1183 O O . ALA A 1 156 ? 13.355 -22.372 -11.289 1.00 31.08 156 ALA A O 1
ATOM 1184 N N . ALA A 1 157 ? 14.383 -24.211 -12.037 1.00 31.52 157 ALA A N 1
ATOM 1185 C CA . ALA A 1 157 ? 15.594 -23.533 -12.464 1.00 31.52 157 ALA A CA 1
ATOM 1186 C C . ALA A 1 157 ? 15.310 -22.761 -13.763 1.00 31.52 157 ALA A C 1
ATOM 1188 O O . ALA A 1 157 ? 14.966 -23.357 -14.783 1.00 31.52 157 ALA A O 1
ATOM 1189 N N . CYS A 1 158 ? 15.495 -21.440 -13.737 1.00 29.94 158 CYS A N 1
ATOM 1190 C CA . CYS A 1 158 ? 15.515 -20.598 -14.930 1.00 29.94 158 CYS A CA 1
ATOM 1191 C C . CYS A 1 158 ? 16.778 -20.916 -15.754 1.00 29.94 158 CYS A C 1
ATOM 1193 O O . CYS A 1 158 ? 17.870 -20.399 -15.506 1.00 29.94 158 CYS A O 1
ATOM 1195 N N . GLY A 1 159 ? 16.647 -21.840 -16.708 1.00 28.61 159 GLY A N 1
ATOM 1196 C CA . GLY A 1 159 ? 17.699 -22.208 -17.649 1.00 28.61 159 GLY A CA 1
ATOM 1197 C C . GLY A 1 159 ? 17.789 -21.215 -18.807 1.00 28.61 159 GLY A C 1
ATOM 1198 O O . GLY A 1 159 ? 17.025 -21.302 -19.764 1.00 28.61 159 GLY A O 1
ATOM 1199 N N . ARG A 1 160 ? 18.775 -20.313 -18.773 1.00 29.80 160 ARG A N 1
ATOM 1200 C CA . ARG A 1 160 ? 19.233 -19.593 -19.973 1.00 29.80 160 ARG A CA 1
ATOM 1201 C C . ARG A 1 160 ? 19.921 -20.585 -20.919 1.00 29.80 160 ARG A C 1
ATOM 1203 O O . ARG A 1 160 ? 21.054 -20.991 -20.671 1.00 29.80 160 ARG A O 1
ATOM 1210 N N . ARG A 1 161 ? 19.265 -20.960 -22.024 1.00 27.03 161 ARG A N 1
ATOM 1211 C CA . ARG A 1 161 ? 19.946 -21.550 -23.191 1.00 27.03 161 ARG A CA 1
ATOM 1212 C C . ARG A 1 161 ? 20.785 -20.462 -23.859 1.00 27.03 161 ARG A C 1
ATOM 1214 O O . ARG A 1 161 ? 20.256 -19.627 -24.582 1.00 27.03 161 ARG A O 1
ATOM 1221 N N . LEU A 1 162 ? 22.093 -20.485 -23.626 1.00 34.28 162 LEU A N 1
ATOM 1222 C CA . LEU A 1 162 ? 23.056 -19.828 -24.506 1.00 34.28 162 LEU A CA 1
ATOM 1223 C C . LEU A 1 162 ? 23.136 -20.641 -25.804 1.00 34.28 162 LEU A C 1
ATOM 1225 O O . LEU A 1 162 ? 23.469 -21.828 -25.785 1.00 34.28 162 LEU A O 1
ATOM 1229 N N . GLY A 1 163 ? 22.777 -20.009 -26.922 1.00 28.80 163 GLY A N 1
A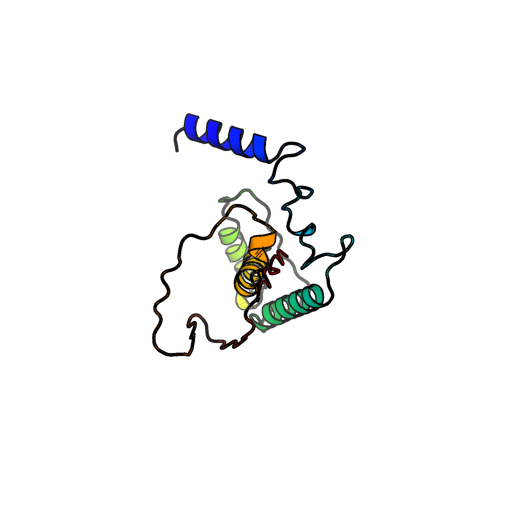TOM 1230 C CA . GLY A 1 163 ? 22.942 -20.569 -28.258 1.00 28.80 163 GLY A CA 1
ATOM 1231 C C . GLY A 1 163 ? 24.415 -20.855 -28.540 1.00 28.80 163 GLY A C 1
ATOM 1232 O O . GLY A 1 163 ? 25.277 -20.003 -28.329 1.00 28.80 163 GLY A O 1
ATOM 1233 N N . ARG A 1 164 ? 24.710 -22.073 -29.003 1.00 30.05 164 ARG A N 1
ATOM 1234 C CA . ARG A 1 164 ? 26.023 -22.421 -29.551 1.00 30.05 164 ARG A CA 1
ATOM 1235 C C . ARG A 1 164 ? 26.197 -21.728 -30.899 1.00 30.05 164 ARG A C 1
ATOM 1237 O O . ARG A 1 164 ? 25.396 -21.940 -31.805 1.00 30.05 164 ARG A O 1
ATOM 1244 N N . ALA A 1 165 ? 27.276 -20.963 -31.026 1.00 34.03 165 ALA A N 1
ATOM 1245 C CA . ALA A 1 165 ? 27.851 -20.592 -32.308 1.00 34.03 165 ALA A CA 1
ATOM 1246 C C . ALA A 1 165 ? 28.277 -21.867 -33.056 1.00 34.03 165 ALA A C 1
ATOM 1248 O O . ALA A 1 165 ? 28.993 -22.704 -32.501 1.00 34.03 165 ALA A O 1
ATOM 1249 N N . SER A 1 166 ? 27.818 -22.020 -34.297 1.00 33.41 166 SER A N 1
ATOM 1250 C CA . SER A 1 166 ? 28.326 -23.018 -35.236 1.00 33.41 166 SER A CA 1
ATOM 1251 C C . SER A 1 166 ? 29.221 -22.300 -36.234 1.00 33.41 166 SER A C 1
ATOM 1253 O O . SER A 1 166 ? 28.730 -21.577 -37.095 1.00 33.41 166 SER A O 1
ATOM 1255 N N . SER A 1 167 ? 30.528 -22.489 -36.095 1.00 37.94 167 SER A N 1
ATOM 1256 C CA . SER A 1 167 ? 31.499 -22.279 -37.160 1.00 37.94 167 SER A CA 1
ATOM 1257 C C . SER A 1 167 ? 31.657 -23.582 -37.941 1.00 37.94 167 SER A C 1
ATOM 1259 O O . SER A 1 167 ? 31.981 -24.620 -37.358 1.00 37.94 167 SER A O 1
ATOM 1261 N N . ARG A 1 168 ? 31.414 -23.519 -39.249 1.00 41.56 168 ARG A N 1
ATOM 1262 C CA . ARG A 1 168 ? 32.093 -24.277 -40.306 1.00 41.56 168 ARG A CA 1
ATOM 1263 C C . ARG A 1 168 ? 31.731 -23.668 -41.648 1.00 41.56 168 ARG A C 1
ATOM 1265 O O . ARG A 1 168 ? 30.532 -23.371 -41.829 1.00 41.56 168 ARG A O 1
#

Foldseek 3Di:
DDPVVVVVVVVVVVQQDDVQHCPDCPHCLHPQNQPCQHDPSDGDPVNVVVVVVVVVVLCVVQVLADPPPDDDDDDDDPPPCSVVVVVVVCVVVVHDPSNDRDDDPVVVVVVVVVVCVVVVSNCVSPPPPDPDDDDDDDDDDDDDDDDDDDDDDDDDDPDDPDDDDDDD